Protein AF-A0A2S6QYW7-F1 (afdb_monomer)

Nearest PDB structures (foldseek):
  6msv-assembly14_D  TM=3.812E-01  e=2.480E+00  Homo sapiens

Secondary structure (DSSP, 8-state):
-B--SSS-EEEE-SSPPSS-EEEEEE-TTTHHHHHH-HHHHHH----EE--SEEEE-TT-EEEEEEPP-

Solvent-accessible surface area (backbone atoms only — not comparable to full-atom values): 4037 Å² total; per-residue (Å²): 91,73,37,91,41,84,60,67,44,80,47,72,51,82,85,61,78,71,71,45,20,27,45,18,79,45,30,81,92,47,41,67,59,39,76,75,37,52,68,61,48,68,74,50,42,56,60,73,38,71,69,51,58,45,80,34,48,40,54,14,35,42,49,77,45,74,45,85,122

Sequence (69 aa):
LANLTPEPQQVTIAGP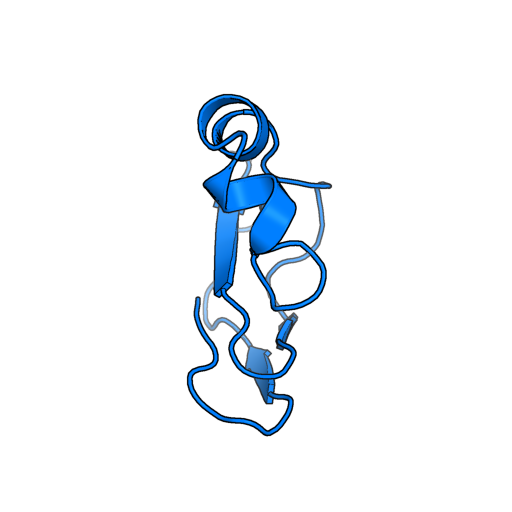PAGTARIGRLDEDNFVTVVTEPAAFAADCGPSGDASRLDLGAYAVFRIEWEAA

Structure (mmCIF, N/CA/C/O backbone):
data_AF-A0A2S6QYW7-F1
#
_entry.id   AF-A0A2S6QYW7-F1
#
loop_
_atom_site.group_PDB
_atom_site.id
_atom_site.type_symbol
_atom_site.label_atom_id
_atom_site.label_alt_id
_atom_site.label_comp_id
_atom_site.label_asym_id
_atom_site.label_entity_id
_atom_site.label_seq_id
_atom_site.pdbx_PDB_ins_code
_atom_site.Cartn_x
_atom_site.Cartn_y
_atom_site.Cartn_z
_atom_site.occupancy
_atom_site.B_iso_or_equiv
_atom_site.auth_seq_id
_atom_site.auth_comp_id
_atom_site.auth_asym_id
_atom_site.auth_atom_id
_atom_site.pdbx_PDB_model_num
ATOM 1 N N . LEU A 1 1 ? -3.023 0.405 -5.122 1.00 90.56 1 LEU A N 1
ATOM 2 C CA . LEU A 1 1 ? -3.709 -0.883 -4.858 1.00 90.56 1 LEU A CA 1
ATOM 3 C C . LEU A 1 1 ? -4.395 -0.788 -3.501 1.00 90.56 1 LEU A C 1
ATOM 5 O O . LEU A 1 1 ? -3.827 -0.136 -2.638 1.00 90.56 1 LEU A O 1
ATOM 9 N N . ALA A 1 2 ? -5.582 -1.366 -3.309 1.00 93.81 2 ALA A N 1
ATOM 10 C CA . ALA A 1 2 ? -6.315 -1.248 -2.046 1.00 93.81 2 ALA A CA 1
ATOM 11 C C . ALA A 1 2 ? -6.989 -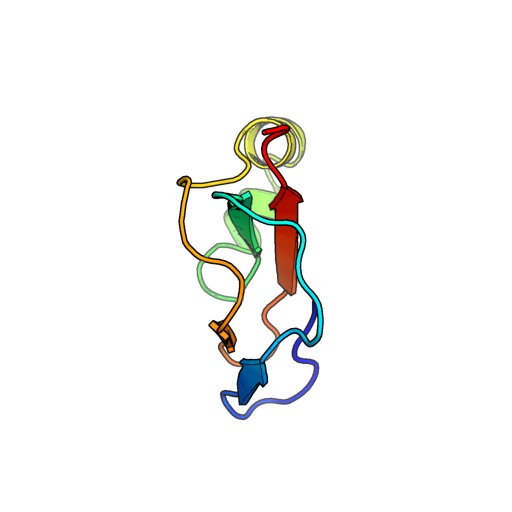2.567 -1.650 1.00 93.81 2 ALA A C 1
ATOM 13 O O . ALA A 1 2 ? -7.575 -3.231 -2.505 1.00 93.81 2 ALA A O 1
ATOM 14 N N . ASN A 1 3 ? -6.931 -2.897 -0.362 1.00 95.38 3 ASN A N 1
ATOM 15 C CA . ASN A 1 3 ? -7.793 -3.870 0.292 1.00 95.38 3 ASN A CA 1
ATOM 16 C C . ASN A 1 3 ? -8.926 -3.098 0.977 1.00 95.38 3 ASN A C 1
ATOM 18 O O . ASN A 1 3 ? -8.658 -2.203 1.766 1.00 95.38 3 ASN A O 1
ATOM 22 N N . LEU A 1 4 ? -10.181 -3.416 0.664 1.00 94.56 4 LEU A N 1
ATOM 23 C CA . LEU A 1 4 ? -11.363 -2.767 1.253 1.00 94.56 4 LEU A CA 1
ATOM 24 C C . LEU A 1 4 ? -12.146 -3.720 2.167 1.00 94.56 4 LEU A C 1
ATOM 26 O O . LEU A 1 4 ? -13.335 -3.521 2.406 1.00 94.56 4 LEU A O 1
ATOM 30 N N . THR A 1 5 ? -11.489 -4.782 2.629 1.00 94.75 5 THR A N 1
ATOM 31 C CA . THR A 1 5 ? -12.056 -5.818 3.494 1.00 94.75 5 THR A CA 1
ATOM 32 C C . THR A 1 5 ? -11.328 -5.839 4.840 1.00 94.75 5 THR A C 1
ATOM 34 O O . THR A 1 5 ? -10.186 -5.366 4.919 1.00 94.75 5 THR A O 1
ATOM 37 N N . PRO A 1 6 ? -11.964 -6.370 5.899 1.00 95.12 6 PRO A N 1
ATOM 38 C CA . PRO A 1 6 ? -11.317 -6.528 7.197 1.00 95.12 6 PRO A CA 1
ATOM 39 C C . PRO A 1 6 ? -10.293 -7.675 7.231 1.00 95.12 6 PRO A C 1
ATOM 41 O O . PRO A 1 6 ? -9.527 -7.778 8.186 1.00 95.12 6 PRO A O 1
ATOM 44 N N . GLU A 1 7 ? -10.249 -8.547 6.223 1.00 96.44 7 GLU A N 1
ATOM 45 C CA . GLU A 1 7 ? -9.282 -9.639 6.145 1.00 96.44 7 GLU A CA 1
ATOM 46 C C . GLU A 1 7 ? -8.005 -9.220 5.398 1.00 96.44 7 GLU A C 1
ATOM 48 O O . GLU A 1 7 ? -8.095 -8.545 4.371 1.00 96.44 7 GLU A O 1
ATOM 53 N N . PRO A 1 8 ? -6.805 -9.652 5.835 1.00 94.69 8 PRO A N 1
ATOM 54 C CA . PRO A 1 8 ? -5.585 -9.481 5.055 1.00 94.69 8 PRO A CA 1
ATOM 55 C C . PRO A 1 8 ? -5.674 -10.165 3.688 1.00 94.69 8 PRO A C 1
ATOM 57 O O . PRO A 1 8 ? -6.225 -11.260 3.557 1.00 94.69 8 PRO A O 1
ATOM 60 N N . GLN A 1 9 ? -5.079 -9.541 2.676 1.00 95.50 9 GLN A N 1
ATOM 61 C CA . GLN A 1 9 ? -5.081 -10.034 1.305 1.00 95.50 9 GLN A CA 1
ATOM 62 C C . GLN A 1 9 ? -3.679 -10.044 0.725 1.00 95.50 9 GLN A C 1
ATOM 64 O O . GLN A 1 9 ? -2.953 -9.057 0.785 1.00 95.50 9 GLN A O 1
ATOM 69 N N . GLN A 1 10 ? -3.331 -11.150 0.083 1.00 95.62 10 GLN A N 1
ATOM 70 C CA . GLN A 1 10 ? -2.132 -11.225 -0.728 1.00 95.62 10 GLN A CA 1
ATOM 71 C C . GLN A 1 10 ? -2.488 -10.985 -2.189 1.00 95.62 10 GLN A C 1
ATOM 73 O O . GLN A 1 10 ? -3.370 -11.646 -2.740 1.00 95.62 10 GLN A O 1
ATOM 78 N N . VAL A 1 11 ? -1.781 -10.055 -2.822 1.00 92.88 11 VAL A N 1
ATOM 79 C CA . VAL A 1 11 ? -2.032 -9.660 -4.205 1.00 92.88 11 VAL A CA 1
ATOM 80 C C . VAL A 1 11 ? -0.780 -9.863 -5.041 1.00 92.88 11 VAL A C 1
ATOM 82 O O . VAL A 1 11 ? 0.334 -9.552 -4.624 1.00 92.88 11 VAL A O 1
ATOM 85 N N . THR A 1 12 ? -0.981 -10.369 -6.253 1.00 93.06 12 THR A N 1
ATOM 86 C CA . THR A 1 12 ? 0.047 -10.449 -7.289 1.00 93.06 12 THR A CA 1
ATOM 87 C C . THR A 1 12 ? -0.322 -9.506 -8.424 1.00 93.06 12 THR A C 1
ATOM 89 O O . THR A 1 12 ? -1.455 -9.527 -8.907 1.00 93.06 12 THR A O 1
ATOM 92 N N . ILE A 1 13 ? 0.628 -8.680 -8.854 1.00 90.06 13 ILE A N 1
ATOM 93 C CA . ILE A 1 13 ? 0.452 -7.780 -9.996 1.00 90.06 13 ILE A CA 1
ATOM 94 C C . ILE A 1 13 ? 0.939 -8.512 -11.244 1.00 90.06 13 ILE A C 1
ATOM 96 O O . ILE A 1 13 ? 2.096 -8.916 -11.321 1.00 90.06 13 ILE A O 1
ATOM 100 N N . ALA A 1 14 ? 0.054 -8.712 -12.220 1.00 91.12 14 ALA A N 1
ATOM 101 C CA . ALA A 1 14 ? 0.408 -9.353 -13.482 1.00 91.12 14 ALA A CA 1
ATOM 102 C C . ALA A 1 14 ? 1.043 -8.343 -14.451 1.00 91.12 14 ALA A C 1
ATOM 104 O O . ALA A 1 14 ? 0.503 -7.258 -14.656 1.00 91.12 14 ALA A O 1
ATOM 105 N N . GLY A 1 15 ? 2.170 -8.723 -15.064 1.00 88.88 15 GLY A N 1
ATOM 106 C CA . GLY A 1 15 ? 2.913 -7.880 -16.008 1.00 88.88 15 GLY A CA 1
ATOM 107 C C . GLY A 1 15 ? 3.464 -6.575 -15.413 1.00 88.88 15 GLY A C 1
ATOM 108 O O . GLY A 1 15 ? 3.281 -5.532 -16.043 1.00 88.88 15 GLY A O 1
ATOM 109 N N . PRO A 1 16 ? 4.097 -6.586 -14.221 1.00 88.31 16 PRO A N 1
ATOM 110 C CA . PRO A 1 16 ? 4.673 -5.371 -13.667 1.00 88.31 16 PRO A CA 1
ATOM 111 C C . PRO A 1 16 ? 5.838 -4.880 -14.547 1.00 88.31 16 PRO A C 1
ATOM 113 O O . PRO A 1 16 ? 6.517 -5.701 -15.175 1.00 88.31 16 PRO A O 1
ATOM 116 N N . PRO A 1 17 ? 6.102 -3.561 -14.586 1.00 89.75 17 PRO A N 1
ATOM 117 C CA . PRO A 1 17 ? 7.372 -3.034 -15.069 1.00 89.75 17 PRO A CA 1
ATOM 118 C C . PRO A 1 17 ? 8.560 -3.774 -14.441 1.00 89.75 17 PRO A C 1
ATOM 120 O O . PRO A 1 17 ? 8.517 -4.168 -13.277 1.00 89.75 17 PRO A O 1
ATOM 123 N N . ALA A 1 18 ? 9.619 -3.978 -15.224 1.00 84.44 18 ALA A N 1
ATOM 124 C CA . ALA A 1 18 ? 10.848 -4.564 -14.707 1.00 84.44 18 ALA A CA 1
ATOM 125 C C . ALA A 1 18 ? 11.545 -3.580 -13.755 1.00 84.44 18 ALA A C 1
ATOM 127 O O . ALA A 1 18 ? 11.579 -2.384 -14.033 1.00 84.44 18 ALA A O 1
ATOM 128 N N . GLY A 1 19 ? 12.138 -4.100 -12.678 1.00 86.00 19 GLY A N 1
ATOM 129 C CA . GLY A 1 19 ? 12.884 -3.305 -11.702 1.00 86.00 19 GLY A CA 1
ATOM 130 C C . GLY A 1 19 ? 12.189 -3.199 -10.347 1.00 86.00 19 GLY A C 1
ATOM 131 O O . GLY A 1 19 ? 11.279 -3.964 -10.027 1.00 86.00 19 GLY A O 1
ATOM 132 N N . THR A 1 20 ? 12.681 -2.273 -9.531 1.00 91.81 20 THR A N 1
ATOM 133 C CA . THR A 1 20 ? 12.168 -1.965 -8.195 1.00 91.81 20 THR A CA 1
ATOM 134 C C . THR A 1 20 ? 11.096 -0.880 -8.246 1.00 91.81 20 THR A C 1
ATOM 136 O O . THR A 1 20 ? 11.003 -0.097 -9.191 1.00 91.81 20 THR A O 1
ATOM 139 N N . ALA A 1 21 ? 10.259 -0.830 -7.216 1.00 93.38 21 ALA A N 1
ATOM 140 C CA . ALA A 1 21 ? 9.296 0.242 -7.012 1.00 93.38 21 ALA A CA 1
ATOM 141 C C . ALA A 1 21 ? 9.411 0.787 -5.594 1.00 93.38 21 ALA A C 1
ATOM 143 O O . ALA A 1 21 ? 9.665 0.027 -4.660 1.00 93.38 21 ALA A O 1
ATOM 144 N N . ARG A 1 22 ? 9.150 2.082 -5.414 1.00 93.19 22 ARG A N 1
ATOM 145 C CA . ARG A 1 22 ? 8.897 2.658 -4.091 1.00 93.19 22 ARG A CA 1
ATOM 146 C C . ARG A 1 22 ? 7.470 2.334 -3.674 1.00 93.19 22 ARG A C 1
ATOM 148 O O . ARG A 1 22 ? 6.528 2.561 -4.440 1.00 93.19 22 ARG A O 1
ATOM 155 N N . ILE A 1 23 ? 7.317 1.771 -2.479 1.00 92.19 23 ILE A N 1
ATOM 156 C CA . ILE A 1 23 ? 6.037 1.257 -1.988 1.00 92.19 23 ILE A CA 1
ATOM 157 C C . ILE A 1 23 ? 5.631 2.029 -0.733 1.00 92.19 23 ILE A C 1
ATOM 159 O O . ILE A 1 23 ? 6.119 1.777 0.370 1.00 92.19 23 ILE A O 1
ATOM 163 N N . GLY A 1 24 ? 4.700 2.965 -0.908 1.00 91.44 24 GLY A N 1
ATOM 164 C CA . GLY A 1 24 ? 4.097 3.726 0.180 1.00 91.44 24 GLY A CA 1
ATOM 165 C C . GLY A 1 24 ? 2.881 2.989 0.728 1.00 91.44 24 GLY A C 1
ATOM 166 O O . GLY A 1 24 ? 2.035 2.537 -0.045 1.00 91.44 24 GLY A O 1
ATOM 167 N N . ARG A 1 25 ? 2.766 2.889 2.054 1.00 91.81 25 ARG A N 1
ATOM 168 C CA . ARG A 1 25 ? 1.659 2.206 2.737 1.00 91.81 25 ARG A CA 1
ATOM 169 C C . ARG A 1 25 ? 0.815 3.187 3.535 1.00 91.81 25 ARG A C 1
ATOM 171 O O . 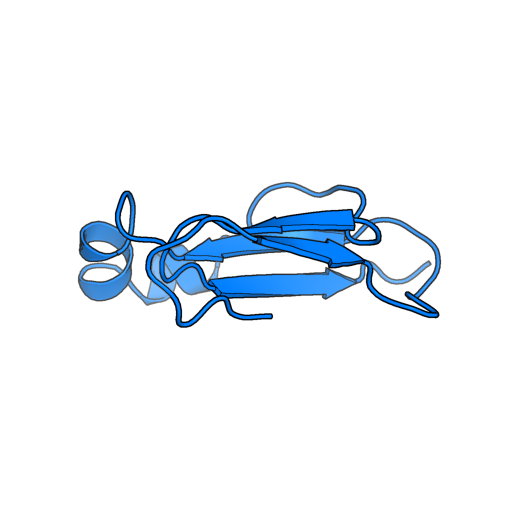ARG A 1 25 ? 1.355 3.927 4.347 1.00 91.81 25 ARG A O 1
ATOM 178 N N . LEU A 1 26 ? -0.496 3.121 3.348 1.00 92.19 26 LEU A N 1
ATOM 179 C CA . LEU A 1 26 ? -1.503 3.717 4.217 1.00 92.19 26 LEU A CA 1
ATOM 180 C C . LEU A 1 26 ? -2.355 2.591 4.806 1.00 92.19 26 LEU A C 1
ATOM 182 O O . LEU A 1 26 ? -2.937 1.812 4.055 1.00 92.19 26 LEU A O 1
ATOM 186 N N . ASP A 1 27 ? -2.431 2.500 6.123 1.00 92.69 27 ASP A N 1
ATOM 187 C CA . ASP A 1 27 ? -3.258 1.529 6.840 1.00 92.69 27 ASP A CA 1
ATOM 188 C C . ASP A 1 27 ? -3.678 2.069 8.209 1.00 92.69 27 ASP A C 1
ATOM 190 O O . ASP A 1 27 ? -3.402 3.218 8.548 1.00 92.69 27 ASP A O 1
ATOM 194 N N . GLU A 1 28 ? -4.384 1.254 8.989 1.00 90.31 28 GLU A N 1
ATOM 195 C CA . GLU A 1 28 ? -4.903 1.654 10.298 1.00 90.31 28 GLU A CA 1
ATOM 196 C C . GLU A 1 28 ? -3.797 2.068 11.286 1.00 90.31 28 GLU A C 1
ATOM 198 O O . GLU A 1 28 ? -4.041 2.936 12.125 1.00 90.31 28 GLU A O 1
ATOM 203 N N . A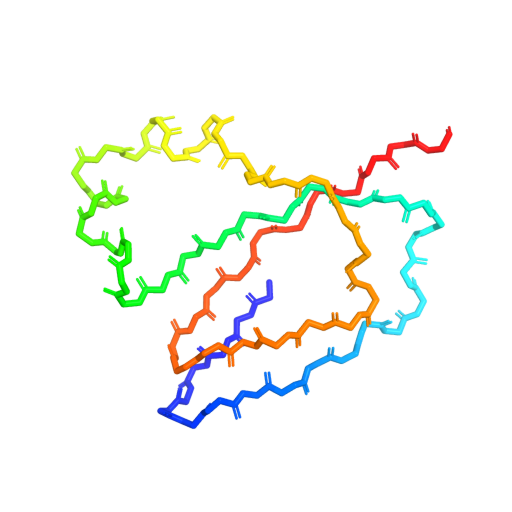SP A 1 29 ? -2.578 1.527 11.152 1.00 90.25 29 ASP A N 1
ATOM 204 C CA . ASP A 1 29 ? -1.456 1.839 12.047 1.00 90.25 29 ASP A CA 1
ATOM 205 C C . ASP A 1 29 ? -0.938 3.266 11.839 1.00 90.25 29 ASP A C 1
ATOM 207 O O . ASP A 1 29 ? -0.483 3.914 12.784 1.00 90.25 29 ASP A O 1
ATOM 211 N N . ASN A 1 30 ? -0.972 3.760 10.597 1.00 89.06 30 ASN A N 1
ATOM 212 C CA . ASN A 1 30 ? -0.404 5.060 10.245 1.00 89.06 30 ASN A CA 1
ATOM 213 C C . ASN A 1 30 ? -1.432 6.097 9.774 1.00 89.06 30 ASN A C 1
ATOM 215 O O . ASN A 1 30 ? -1.069 7.261 9.590 1.00 89.06 30 ASN A O 1
ATOM 219 N N . PHE A 1 31 ? -2.711 5.726 9.651 1.00 89.56 31 PHE A N 1
ATOM 220 C CA . PHE A 1 31 ? -3.776 6.590 9.144 1.00 89.56 31 PHE A CA 1
ATOM 221 C C . PHE A 1 31 ? -3.827 7.945 9.851 1.00 89.56 31 PHE A C 1
ATOM 223 O O . PHE A 1 31 ? -3.872 8.980 9.189 1.00 89.56 31 PHE A O 1
ATOM 230 N N . VAL A 1 32 ? -3.773 7.948 11.190 1.00 90.44 32 VAL A N 1
ATOM 231 C CA . VAL A 1 32 ? -3.831 9.178 11.998 1.00 90.44 32 VAL A CA 1
ATOM 232 C C . VAL A 1 32 ? -2.695 10.130 11.628 1.00 90.44 32 VAL A C 1
ATOM 234 O O . VAL A 1 32 ? -2.946 11.303 11.369 1.00 90.44 32 VAL A O 1
ATOM 237 N N . THR A 1 33 ? -1.464 9.624 11.537 1.00 87.88 33 THR A N 1
ATOM 238 C CA . THR A 1 33 ? -0.296 10.421 11.142 1.00 87.88 33 THR A CA 1
ATOM 239 C C . THR A 1 33 ? -0.462 10.990 9.735 1.00 87.88 33 THR A C 1
ATOM 241 O O . THR A 1 33 ? -0.186 12.167 9.507 1.00 87.88 33 THR A O 1
ATOM 244 N N . VAL A 1 34 ? -0.965 10.188 8.793 1.00 88.44 34 VAL A N 1
ATOM 245 C CA . VAL A 1 34 ? -1.162 10.619 7.402 1.00 88.44 34 VAL A CA 1
ATOM 246 C C . VAL A 1 34 ? -2.216 11.716 7.282 1.00 88.44 34 VAL A C 1
ATOM 248 O O . VAL A 1 34 ? -2.015 12.666 6.525 1.00 88.44 34 VAL A O 1
ATOM 251 N N . VAL A 1 35 ? -3.320 11.636 8.032 1.00 88.44 35 VAL A N 1
ATOM 252 C CA . VAL A 1 35 ? -4.357 12.681 7.986 1.00 88.44 35 VAL A CA 1
ATOM 253 C C . VAL A 1 35 ? -3.929 13.974 8.680 1.00 88.44 35 VAL A C 1
ATOM 255 O O . VAL A 1 35 ? -4.417 15.040 8.309 1.00 88.44 35 VAL A O 1
ATOM 258 N N . THR A 1 36 ? -3.010 13.913 9.649 1.00 92.31 36 THR A N 1
ATOM 259 C CA . THR A 1 36 ? -2.462 15.108 10.309 1.00 92.31 36 THR A CA 1
ATOM 260 C C . THR A 1 36 ? -1.301 15.740 9.543 1.00 92.31 36 THR A C 1
ATOM 262 O O . THR A 1 36 ? -1.127 16.955 9.607 1.00 92.31 36 THR A O 1
ATOM 265 N N . GLU A 1 37 ? -0.529 14.951 8.790 1.00 90.75 37 GLU A N 1
ATOM 266 C CA . GLU A 1 37 ? 0.664 15.404 8.059 1.00 90.75 37 GLU A CA 1
ATOM 267 C C . GLU A 1 37 ? 0.678 14.931 6.588 1.00 90.75 37 GLU A C 1
ATOM 269 O O . GLU A 1 37 ? 1.624 14.278 6.131 1.00 90.75 37 GLU A O 1
ATOM 274 N N . PRO A 1 38 ? -0.341 15.290 5.783 1.00 87.06 38 PRO A N 1
ATOM 275 C CA . PRO A 1 38 ? -0.515 14.729 4.442 1.00 87.06 38 PRO A CA 1
ATOM 276 C C . PRO A 1 38 ? 0.629 15.077 3.480 1.00 87.06 38 PRO A C 1
ATOM 278 O O . PRO A 1 38 ? 0.950 14.291 2.593 1.00 87.06 38 PRO A O 1
ATOM 281 N N . ALA A 1 39 ? 1.274 16.237 3.652 1.00 89.25 39 ALA A N 1
ATOM 282 C CA . ALA A 1 39 ? 2.395 16.653 2.809 1.00 89.25 39 ALA A CA 1
ATOM 283 C C . ALA A 1 39 ? 3.673 15.840 3.075 1.00 89.25 39 ALA A C 1
ATOM 285 O O . ALA A 1 39 ? 4.378 15.488 2.130 1.00 89.25 39 ALA A O 1
ATOM 286 N N . ALA A 1 40 ? 3.954 15.517 4.342 1.00 84.31 40 ALA A N 1
ATOM 287 C CA . ALA A 1 40 ? 5.102 14.692 4.712 1.00 84.31 40 ALA A CA 1
ATOM 288 C C . ALA A 1 40 ? 4.917 13.262 4.192 1.00 84.31 40 ALA A C 1
ATOM 290 O O . ALA A 1 40 ? 5.806 12.720 3.538 1.00 84.31 40 ALA A O 1
ATOM 291 N N . PHE A 1 41 ? 3.716 12.704 4.371 1.00 82.94 41 PHE A N 1
ATOM 292 C CA . PHE A 1 41 ? 3.368 11.399 3.815 1.00 82.94 41 PHE A CA 1
ATOM 293 C C . PHE A 1 41 ? 3.427 11.373 2.282 1.00 82.94 41 PHE A C 1
ATOM 295 O O . PHE A 1 41 ? 3.914 10.417 1.688 1.00 82.94 41 PHE A O 1
ATOM 302 N N . ALA A 1 42 ? 2.972 12.432 1.604 1.00 81.44 42 ALA A N 1
ATOM 303 C CA . ALA A 1 42 ? 3.057 12.499 0.148 1.00 81.44 42 ALA A CA 1
ATOM 304 C C . ALA A 1 42 ? 4.513 12.443 -0.355 1.00 81.44 42 ALA A C 1
ATOM 306 O O . ALA A 1 42 ? 4.771 11.800 -1.378 1.00 81.44 42 ALA A O 1
ATOM 307 N N . ALA A 1 43 ? 5.444 13.072 0.370 1.00 85.19 43 ALA A N 1
ATOM 308 C CA . ALA A 1 43 ? 6.867 13.099 0.038 1.00 85.19 43 ALA A CA 1
ATOM 309 C C . ALA A 1 43 ? 7.596 11.769 0.324 1.00 85.19 43 ALA A C 1
ATOM 311 O O . ALA A 1 43 ? 8.590 11.464 -0.341 1.00 85.19 43 ALA A O 1
ATOM 312 N N . ASP A 1 44 ? 7.098 10.963 1.263 1.00 81.75 44 ASP A N 1
ATOM 313 C CA . ASP A 1 44 ? 7.668 9.662 1.611 1.00 81.75 44 ASP A CA 1
ATOM 314 C C . ASP A 1 44 ? 6.876 8.503 0.980 1.00 81.75 44 ASP A C 1
ATOM 316 O O . ASP A 1 44 ? 5.892 8.010 1.526 1.00 81.75 44 ASP A O 1
ATOM 320 N N . CYS A 1 45 ? 7.319 8.036 -0.194 1.00 79.62 45 CYS A N 1
ATOM 321 C CA . CYS A 1 45 ? 6.739 6.855 -0.847 1.00 79.62 45 CYS A CA 1
ATOM 322 C C . CYS A 1 45 ? 7.271 5.521 -0.289 1.00 79.62 45 CYS A C 1
ATOM 324 O O . CYS A 1 45 ? 7.246 4.516 -0.998 1.00 79.62 45 CYS A O 1
ATOM 326 N N . GLY A 1 46 ? 7.784 5.496 0.942 1.00 87.25 46 GLY A N 1
ATOM 327 C CA . GLY A 1 46 ? 8.310 4.287 1.562 1.00 87.25 46 GLY A CA 1
ATOM 328 C C . GLY A 1 46 ? 9.568 3.732 0.873 1.00 87.25 46 GLY A C 1
ATOM 329 O O . GLY A 1 46 ? 10.166 4.391 0.006 1.00 87.25 46 GLY A O 1
ATOM 330 N N . PRO A 1 47 ? 10.009 2.531 1.290 1.00 87.94 47 PRO A N 1
ATOM 331 C CA . PRO A 1 47 ? 11.221 1.903 0.781 1.00 87.94 47 PRO A CA 1
ATOM 332 C C . PRO A 1 47 ? 11.040 1.373 -0.646 1.00 87.94 47 PRO A C 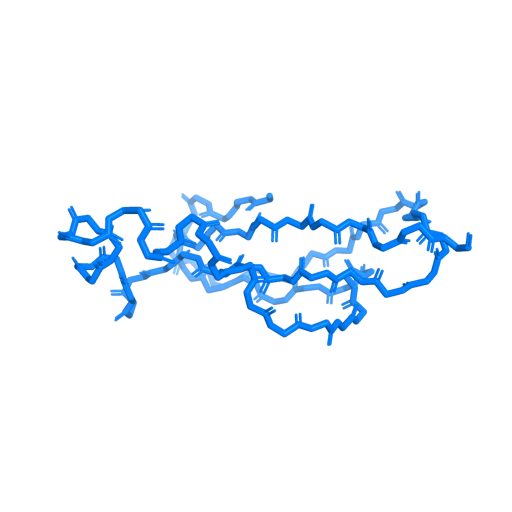1
ATOM 334 O O . PRO A 1 47 ? 9.932 1.028 -1.067 1.00 87.94 47 PRO A O 1
ATOM 337 N N . SER A 1 48 ? 12.152 1.263 -1.373 1.00 91.62 48 SER A N 1
ATOM 338 C CA . SER A 1 48 ? 12.195 0.548 -2.650 1.00 91.62 48 SER A CA 1
ATOM 339 C C . SER A 1 48 ? 12.163 -0.964 -2.417 1.00 91.62 48 SER A C 1
ATOM 341 O O . SER A 1 48 ? 12.819 -1.478 -1.509 1.00 91.62 48 SER A O 1
ATOM 343 N N . GLY A 1 49 ? 11.417 -1.689 -3.245 1.00 90.12 49 GLY A N 1
ATOM 344 C CA . GLY A 1 49 ? 11.272 -3.137 -3.147 1.00 90.12 49 GLY A CA 1
ATOM 345 C C . GLY A 1 49 ? 10.622 -3.765 -4.376 1.00 90.12 49 GLY A C 1
ATOM 346 O O . GLY A 1 49 ? 10.350 -3.097 -5.374 1.00 90.12 49 GLY A O 1
ATOM 347 N N . ASP A 1 50 ? 10.389 -5.074 -4.294 1.00 90.44 50 ASP A N 1
ATOM 348 C CA . ASP A 1 50 ? 9.632 -5.819 -5.297 1.00 90.44 50 ASP A CA 1
ATOM 349 C C . ASP A 1 50 ? 8.126 -5.633 -5.059 1.00 90.44 50 ASP A C 1
ATOM 351 O O . ASP A 1 50 ? 7.596 -6.026 -4.021 1.00 90.44 50 ASP A O 1
ATOM 355 N N . ALA A 1 51 ? 7.436 -5.029 -6.029 1.00 91.69 51 ALA A N 1
ATOM 356 C CA . ALA A 1 51 ? 5.991 -4.818 -5.988 1.00 91.69 51 ALA A CA 1
ATOM 357 C C . ALA A 1 51 ? 5.190 -5.900 -6.743 1.00 91.69 51 ALA A C 1
ATOM 359 O O . ALA A 1 51 ? 3.969 -5.783 -6.867 1.00 91.69 51 ALA A O 1
ATOM 360 N N . SER A 1 52 ? 5.835 -6.960 -7.247 1.00 90.12 52 SER A N 1
ATOM 361 C CA . SER A 1 52 ? 5.164 -8.058 -7.958 1.00 90.12 52 SER A CA 1
ATOM 362 C C . SER A 1 52 ? 4.219 -8.860 -7.056 1.00 90.12 52 SER A C 1
ATOM 364 O O . SER A 1 52 ? 3.197 -9.368 -7.529 1.00 90.12 52 SER A O 1
ATOM 366 N N . ARG A 1 53 ? 4.519 -8.930 -5.753 1.00 91.50 53 ARG A N 1
ATOM 367 C CA . ARG A 1 53 ? 3.708 -9.591 -4.727 1.00 91.50 53 ARG A CA 1
ATOM 368 C C . ARG A 1 53 ? 3.674 -8.755 -3.456 1.00 91.50 53 ARG A C 1
ATOM 370 O O . ARG A 1 53 ? 4.714 -8.430 -2.897 1.00 91.50 53 ARG A O 1
ATOM 377 N N . LEU A 1 54 ? 2.470 -8.429 -3.003 1.00 93.00 54 LEU A N 1
ATOM 378 C CA . LEU A 1 54 ? 2.235 -7.495 -1.907 1.00 93.00 54 LEU A CA 1
ATOM 379 C C . LEU A 1 54 ? 1.216 -8.080 -0.932 1.00 93.00 54 LEU A C 1
ATOM 381 O O . LEU A 1 54 ? 0.162 -8.561 -1.349 1.00 93.00 54 LEU A O 1
ATOM 385 N N . ASP A 1 55 ? 1.526 -8.002 0.358 1.00 93.94 55 ASP A N 1
ATOM 386 C CA . ASP A 1 55 ? 0.613 -8.378 1.435 1.00 93.94 55 ASP A CA 1
ATOM 387 C C . ASP A 1 55 ? -0.064 -7.111 1.973 1.00 93.94 55 ASP A C 1
ATOM 389 O O . ASP A 1 55 ? 0.583 -6.239 2.553 1.00 93.94 55 ASP A O 1
ATOM 393 N N . LEU A 1 56 ? -1.371 -6.989 1.752 1.00 93.69 56 LEU A N 1
ATOM 394 C CA . LEU A 1 56 ? -2.191 -5.881 2.224 1.00 93.69 56 LEU A CA 1
ATOM 395 C C . LEU A 1 56 ? -2.899 -6.285 3.515 1.00 93.69 56 LEU A C 1
ATOM 397 O O . LEU A 1 56 ? -3.648 -7.261 3.547 1.00 93.69 56 LEU A O 1
ATOM 401 N N . GLY A 1 57 ? -2.702 -5.497 4.571 1.00 93.62 57 GLY A N 1
ATOM 402 C CA . GLY A 1 57 ? -3.505 -5.597 5.789 1.00 93.62 57 GLY A CA 1
ATOM 403 C C . GLY A 1 57 ? -4.973 -5.228 5.550 1.00 93.62 57 GLY A C 1
ATOM 404 O O . GLY A 1 57 ? -5.350 -4.805 4.452 1.00 93.62 57 GLY A O 1
ATOM 405 N N . ALA A 1 58 ? -5.797 -5.386 6.586 1.00 94.31 58 ALA A N 1
ATOM 406 C CA . ALA A 1 58 ? -7.180 -4.916 6.592 1.00 94.31 58 ALA A CA 1
ATOM 407 C C . ALA A 1 58 ? -7.242 -3.434 6.193 1.00 94.31 58 ALA A C 1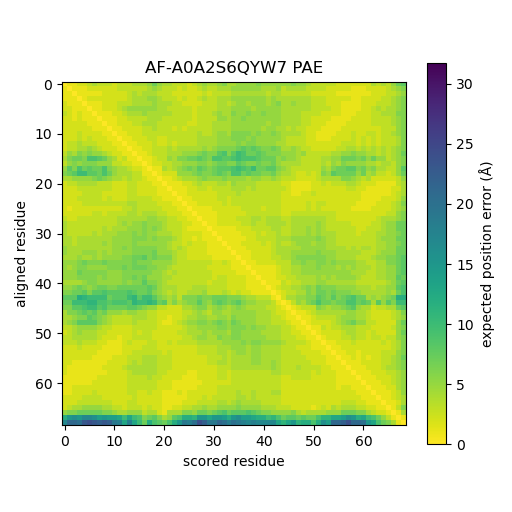
ATOM 409 O O . ALA A 1 58 ? -6.449 -2.630 6.681 1.00 94.31 58 ALA A O 1
ATOM 410 N N . TYR A 1 59 ? -8.146 -3.085 5.277 1.00 93.94 59 TYR A N 1
ATOM 411 C CA . TYR A 1 59 ? -8.366 -1.700 4.828 1.00 93.94 59 TYR A CA 1
ATOM 412 C C . TYR A 1 59 ? -7.114 -0.929 4.345 1.00 93.94 5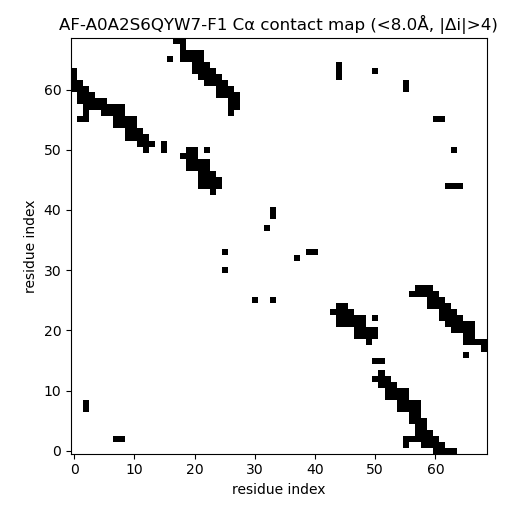9 TYR A C 1
ATOM 414 O O . TYR A 1 59 ? -7.109 0.302 4.321 1.00 93.94 59 TYR A O 1
ATOM 422 N N . ALA A 1 60 ? -6.044 -1.627 3.947 1.00 95.00 60 ALA A N 1
ATOM 423 C CA . ALA A 1 60 ? -4.784 -1.000 3.560 1.00 95.00 60 ALA A CA 1
ATOM 424 C C . ALA A 1 60 ? -4.774 -0.520 2.099 1.00 95.00 60 ALA A C 1
ATOM 426 O O . ALA A 1 60 ? -5.323 -1.154 1.193 1.00 95.00 60 ALA A O 1
ATOM 427 N N . VAL A 1 61 ? -4.058 0.574 1.846 1.00 93.38 61 VAL A N 1
ATOM 428 C CA . VAL A 1 61 ? -3.820 1.157 0.524 1.00 93.38 61 VAL A CA 1
ATOM 429 C C . VAL A 1 61 ? -2.320 1.271 0.279 1.00 93.38 61 VAL A C 1
ATOM 431 O O . VAL A 1 61 ? -1.596 1.903 1.043 1.00 93.38 61 VAL A O 1
ATOM 434 N N . PHE A 1 62 ? -1.851 0.701 -0.831 1.00 93.19 62 PHE A N 1
ATOM 435 C CA . PHE A 1 62 ? -0.477 0.851 -1.306 1.00 93.19 62 PHE A CA 1
ATOM 436 C C . PHE A 1 62 ? -0.398 1.803 -2.503 1.00 93.19 62 PHE A C 1
ATOM 438 O O . PHE A 1 62 ? -1.107 1.628 -3.507 1.00 93.19 62 PHE A O 1
ATOM 445 N 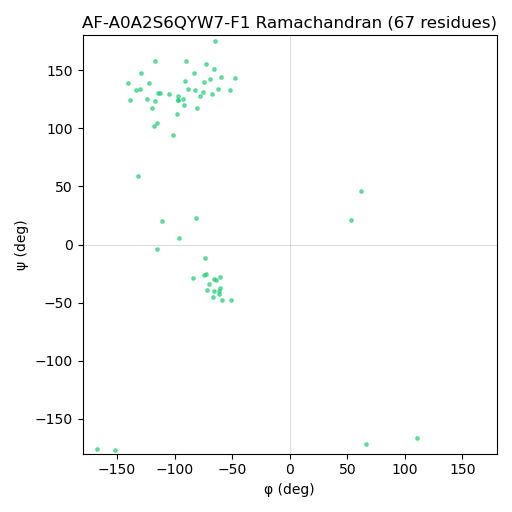N . ARG A 1 63 ? 0.506 2.781 -2.410 1.00 91.38 63 ARG A N 1
ATOM 446 C CA . ARG A 1 63 ? 0.992 3.610 -3.518 1.00 91.38 63 ARG A CA 1
ATOM 447 C C . ARG A 1 63 ? 2.251 2.954 -4.075 1.00 91.38 63 ARG A C 1
ATOM 449 O O . ARG A 1 63 ? 3.172 2.674 -3.320 1.00 91.38 63 ARG A O 1
ATOM 456 N N . ILE A 1 64 ? 2.263 2.685 -5.375 1.00 92.06 64 ILE A N 1
ATOM 457 C CA . ILE A 1 64 ? 3.363 1.983 -6.041 1.00 92.06 64 ILE A CA 1
ATOM 458 C C . ILE A 1 64 ? 3.921 2.917 -7.106 1.00 92.06 64 ILE A C 1
ATOM 460 O O . ILE A 1 64 ? 3.202 3.286 -8.037 1.00 92.06 64 ILE A O 1
ATOM 464 N N . GLU A 1 65 ? 5.185 3.291 -6.958 1.00 92.62 65 GLU A N 1
ATOM 465 C CA . GLU A 1 65 ? 5.925 4.122 -7.905 1.00 92.62 65 GLU A CA 1
ATOM 466 C C . GLU A 1 65 ? 7.071 3.305 -8.493 1.00 92.62 65 GLU A C 1
ATOM 468 O O . GLU A 1 65 ? 8.071 3.059 -7.825 1.00 92.62 65 GLU A O 1
ATOM 473 N N . TRP A 1 66 ? 6.913 2.858 -9.738 1.00 90.94 66 TRP A N 1
ATOM 474 C CA . TRP A 1 66 ? 7.953 2.106 -10.436 1.00 90.94 66 TRP A CA 1
ATOM 475 C C . TRP A 1 66 ? 9.158 2.998 -10.717 1.00 90.94 66 TRP A C 1
ATOM 477 O O . TRP A 1 66 ? 9.012 4.095 -11.262 1.00 90.94 66 TRP A O 1
ATOM 487 N N . GLU A 1 67 ? 10.344 2.520 -10.360 1.00 88.69 67 GLU A N 1
ATOM 488 C CA . GLU A 1 67 ? 11.591 3.178 -10.720 1.00 88.69 67 GLU A CA 1
ATOM 489 C C . GLU A 1 67 ? 11.855 2.892 -12.201 1.00 88.69 67 GLU A C 1
ATOM 491 O O . GLU A 1 67 ? 11.710 1.760 -12.665 1.00 88.69 67 GLU A O 1
ATOM 496 N N . ALA A 1 68 ? 12.167 3.932 -12.978 1.00 76.31 68 ALA A N 1
ATOM 497 C CA . ALA A 1 68 ? 12.532 3.735 -14.374 1.00 76.31 68 ALA A CA 1
ATOM 498 C C . ALA A 1 68 ? 13.810 2.884 -14.451 1.00 76.31 68 ALA A C 1
ATOM 500 O O . ALA A 1 68 ? 14.762 3.142 -13.712 1.00 76.31 68 ALA A O 1
ATOM 501 N N . ALA A 1 69 ? 13.798 1.882 -15.333 1.00 60.94 69 ALA A N 1
ATOM 502 C CA . ALA A 1 69 ? 14.957 1.047 -15.639 1.00 60.94 69 ALA A CA 1
ATOM 503 C C . ALA A 1 69 ? 16.065 1.826 -16.365 1.00 60.94 69 ALA A C 1
ATOM 505 O O . ALA A 1 69 ? 15.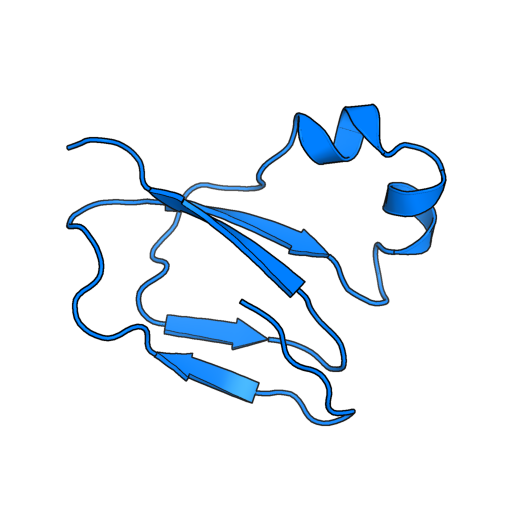729 2.745 -17.151 1.00 60.94 69 ALA A O 1
#

Foldseek 3Di:
DWDAAQAKDKDFDPPDPPDKKQKQKDDPVCVVVCVVCVPVSVVRSHDIDDPRMDIAHHGMDIDIGDDDD

Mean predicted aligned error: 3.73 Å

pLDDT: mean 90.09, std 5.3, range [60.94, 96.44]

Radius of gyration: 12.45 Å; Cα contacts (8 Å, |Δi|>4): 128; chains: 1; bounding box: 27×28×28 Å